Protein AF-A0AAV7T264-F1 (afdb_monomer_lite)

Foldseek 3Di:
DPPVVVVVVCVLVVQPQLVVQVCLLQVVLCVVQVDRFPDDLVCLLVVNGDPDPGDPVSVVLSNLLSVLSSVQCVVCVVPPDGDHSVNSVVVSVVVVVVVVVVVVVVVVVVVVVVVVVVVVVVVVPDPPDDPDPDDDDDDDDDDDDDD

pLDDT: mean 74.9, std 16.91, range [42.78, 96.88]

Sequence (147 aa):
MSRLRSRLFAYDLAVPWLRRYWNDVVDQIRETTGWEIPLTIRGCLLGLLPRDQKRQLSRRFAVLGLTVAKRRIAIHWMSDRGPTKESWVKDLLEWATVEEERIRQTRKDAKLPEVLLAWGLMTQGTGWVNIPMGSRSRKGQETSAST

Organism: Pleurodeles waltl (NCBI:txid8319)

Radius of gyration: 28.96 Å; chains: 1; bounding box: 38×79×64 Å

Secondary structure (DSSP, 8-state):
-HHHHHHHHHHHHH-HHHHHHHHHHHHHHHHHH-------HHHHHTT--------HHHHHHHHHHHHHHHHHHHHTTT-SS---HHHHHHHHHHHHHHHHHHHHHHHHHHHHHHHHHHHHHHHTSS---------------------

Structure (mmCIF, N/CA/C/O backbone):
data_AF-A0AAV7T264-F1
#
_entry.id   AF-A0AAV7T264-F1
#
loop_
_atom_site.group_PDB
_atom_site.id
_atom_site.type_symbol
_atom_site.label_atom_id
_atom_site.label_alt_id
_atom_site.label_comp_id
_atom_site.label_asym_id
_atom_site.label_entity_id
_atom_site.label_seq_id
_atom_site.pdbx_PDB_ins_code
_atom_site.Cartn_x
_atom_site.Cartn_y
_atom_site.Cartn_z
_atom_site.occupancy
_atom_site.B_iso_or_equiv
_atom_site.auth_seq_id
_atom_site.auth_comp_id
_atom_site.auth_asym_id
_atom_site.auth_atom_id
_atom_site.pdbx_PDB_model_num
ATOM 1 N N . MET A 1 1 ? -7.704 16.381 -22.859 1.00 50.16 1 MET A N 1
ATOM 2 C CA . MET A 1 1 ? -7.783 15.262 -21.884 1.00 50.16 1 MET A CA 1
ATOM 3 C C . MET A 1 1 ? -7.896 13.851 -22.499 1.00 50.16 1 MET A C 1
ATOM 5 O O . MET A 1 1 ? -7.777 12.886 -21.755 1.00 50.16 1 MET A O 1
ATOM 9 N N . SER A 1 2 ? -8.061 13.670 -23.820 1.00 55.84 2 SER A N 1
ATOM 10 C CA . SER A 1 2 ? -8.260 12.335 -24.431 1.00 55.84 2 SER A CA 1
ATOM 11 C C . SER A 1 2 ? -6.994 11.462 -24.519 1.00 55.84 2 SER A C 1
ATOM 13 O O . SER A 1 2 ? -7.069 10.263 -24.273 1.00 55.84 2 SER A O 1
ATOM 15 N N . ARG A 1 3 ? -5.813 12.045 -24.779 1.00 50.72 3 ARG A N 1
ATOM 16 C CA . ARG A 1 3 ? -4.560 11.282 -24.995 1.00 50.72 3 ARG A CA 1
ATOM 17 C C . ARG A 1 3 ? -4.002 10.588 -23.741 1.00 50.72 3 ARG A C 1
ATOM 19 O O . ARG A 1 3 ? -3.398 9.525 -23.852 1.00 50.72 3 ARG A O 1
ATOM 26 N N . LEU A 1 4 ? -4.226 11.155 -22.551 1.00 53.19 4 LEU A N 1
ATOM 27 C CA . LEU A 1 4 ? -3.801 10.559 -21.271 1.00 53.19 4 LEU A CA 1
ATOM 28 C C . LEU A 1 4 ? -4.622 9.315 -20.915 1.00 53.19 4 LEU A C 1
ATOM 30 O O . LEU A 1 4 ? -4.066 8.336 -20.424 1.00 53.19 4 LEU A O 1
ATOM 34 N N . ARG A 1 5 ? -5.928 9.321 -21.221 1.00 52.00 5 ARG A N 1
ATOM 35 C CA . ARG A 1 5 ? -6.789 8.152 -21.006 1.00 52.00 5 ARG A CA 1
ATOM 36 C C . ARG A 1 5 ? -6.316 6.975 -21.857 1.00 52.00 5 ARG A C 1
ATOM 38 O O . ARG A 1 5 ? -6.096 5.909 -21.302 1.00 52.00 5 ARG A O 1
ATOM 45 N N . SER A 1 6 ? -6.070 7.173 -23.152 1.00 52.91 6 SER A N 1
ATOM 46 C CA . SER A 1 6 ? -5.649 6.092 -24.059 1.00 52.91 6 SER A CA 1
ATOM 47 C C . SER A 1 6 ? -4.302 5.459 -23.686 1.00 52.91 6 SER A C 1
ATOM 49 O O . SER A 1 6 ? -4.138 4.254 -23.841 1.00 52.91 6 SER A O 1
ATOM 51 N N . ARG A 1 7 ? -3.353 6.234 -23.139 1.00 56.66 7 ARG A N 1
ATOM 52 C CA . ARG A 1 7 ? -2.061 5.699 -22.671 1.00 56.66 7 ARG A CA 1
ATOM 53 C C . ARG A 1 7 ? -2.188 4.850 -21.407 1.00 56.66 7 ARG A C 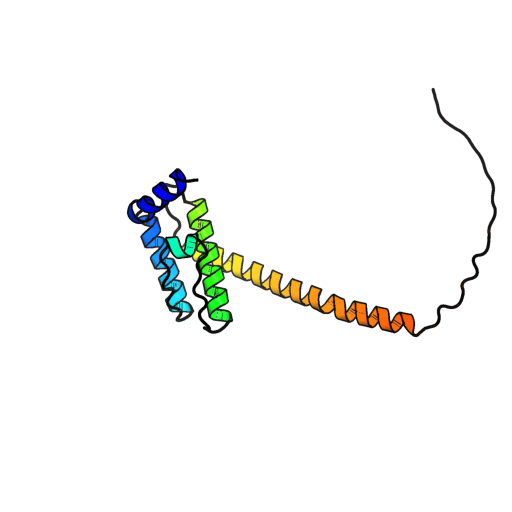1
ATOM 55 O O . ARG A 1 7 ? -1.537 3.817 -21.316 1.00 56.66 7 ARG A O 1
ATOM 62 N N . LEU A 1 8 ? -3.070 5.233 -20.482 1.00 55.78 8 LEU A N 1
ATOM 63 C CA . LEU A 1 8 ? -3.368 4.431 -19.290 1.00 55.78 8 LEU A CA 1
ATOM 64 C C . LEU A 1 8 ? -3.996 3.071 -19.643 1.00 55.78 8 LEU A C 1
ATOM 66 O O . LEU A 1 8 ? -3.715 2.088 -18.970 1.00 55.78 8 LEU A O 1
ATOM 70 N N . PHE A 1 9 ? -4.801 2.996 -20.712 1.00 55.06 9 PHE A N 1
ATOM 71 C CA . PHE A 1 9 ? -5.440 1.746 -21.153 1.00 55.06 9 PHE A CA 1
ATOM 72 C C . PHE A 1 9 ? -4.448 0.684 -21.659 1.00 55.06 9 PHE A C 1
ATOM 74 O O . PHE A 1 9 ? -4.702 -0.501 -21.474 1.00 55.06 9 PHE A O 1
ATOM 81 N N . ALA A 1 10 ? -3.334 1.085 -22.280 1.00 58.12 10 ALA A N 1
ATOM 82 C CA . ALA A 1 10 ? -2.327 0.147 -22.787 1.00 58.12 10 ALA A CA 1
ATOM 83 C C . ALA A 1 10 ? -1.270 -0.232 -21.729 1.00 58.12 10 ALA A C 1
ATOM 85 O O . ALA A 1 10 ? -0.645 -1.287 -21.826 1.00 58.12 10 ALA A O 1
ATOM 86 N N . TYR A 1 11 ? -1.071 0.609 -20.708 1.00 60.44 11 TYR A N 1
ATOM 87 C CA . TYR A 1 11 ? 0.056 0.478 -19.778 1.00 60.44 11 TYR A CA 1
ATOM 88 C C . TYR A 1 11 ? -0.123 -0.595 -18.692 1.00 60.44 11 TYR A C 1
ATOM 90 O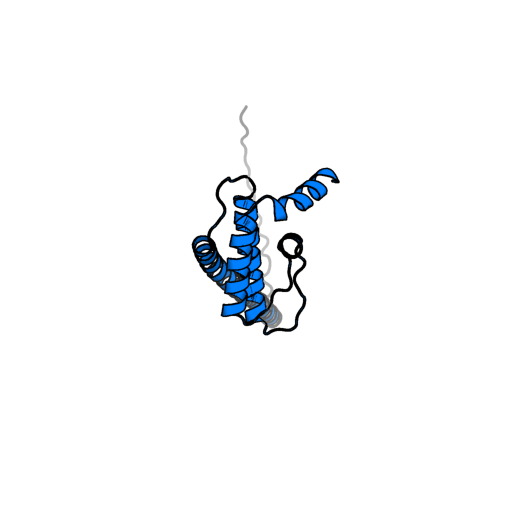 O . TYR A 1 11 ? 0.865 -1.223 -18.317 1.00 60.44 11 TYR A O 1
ATOM 98 N N . ASP A 1 12 ? -1.357 -0.886 -18.256 1.00 58.00 12 ASP A N 1
ATOM 99 C CA . ASP A 1 12 ? -1.642 -1.990 -17.308 1.00 58.00 12 ASP A CA 1
ATOM 100 C C . ASP A 1 12 ? -1.231 -3.374 -17.867 1.00 58.00 12 ASP A C 1
ATOM 102 O O . ASP A 1 12 ? -1.064 -4.341 -17.116 1.00 58.00 12 ASP A O 1
ATOM 106 N N . LEU A 1 13 ? -1.068 -3.483 -19.191 1.00 58.94 13 LEU A N 1
ATOM 107 C CA . LEU A 1 13 ? -0.578 -4.678 -19.885 1.00 58.94 13 LEU A CA 1
ATOM 108 C C . LEU A 1 13 ? 0.909 -4.581 -20.258 1.00 58.94 13 LEU A C 1
ATOM 110 O O . LEU A 1 13 ? 1.566 -5.611 -20.368 1.00 58.94 13 LEU A O 1
ATOM 114 N N . ALA A 1 14 ? 1.439 -3.369 -20.439 1.00 68.88 14 ALA A N 1
ATOM 115 C CA . ALA A 1 14 ? 2.789 -3.144 -20.955 1.00 68.88 14 ALA A CA 1
ATOM 116 C C . ALA A 1 14 ? 3.887 -3.128 -19.879 1.00 68.88 14 ALA A C 1
ATOM 118 O O . ALA A 1 14 ? 5.063 -3.208 -20.226 1.00 68.88 14 ALA A O 1
ATOM 119 N N . VAL A 1 15 ? 3.535 -3.020 -18.591 1.00 82.00 15 VAL A N 1
ATOM 120 C CA . VAL A 1 15 ? 4.507 -2.896 -17.493 1.00 82.00 15 VAL A CA 1
ATOM 121 C C . VAL A 1 15 ? 4.434 -4.108 -16.554 1.00 82.00 15 VAL A C 1
ATOM 123 O O . VAL A 1 15 ? 3.623 -4.122 -15.623 1.00 82.00 15 VAL A O 1
ATOM 126 N N . PRO A 1 16 ? 5.290 -5.133 -16.743 1.00 84.56 16 PRO A N 1
ATOM 127 C CA . PRO A 1 16 ? 5.240 -6.367 -15.955 1.00 84.56 16 PRO A CA 1
ATOM 128 C C . PRO A 1 16 ? 5.409 -6.145 -14.449 1.00 84.56 16 PRO A C 1
ATOM 130 O O . PRO A 1 16 ? 4.757 -6.816 -13.644 1.00 84.56 16 PRO A O 1
ATOM 133 N N . TRP A 1 17 ? 6.249 -5.179 -14.054 1.00 90.00 17 TRP A N 1
ATOM 134 C CA . TRP A 1 17 ? 6.489 -4.893 -12.639 1.00 90.00 17 TRP A CA 1
ATOM 135 C C . TRP A 1 17 ? 5.240 -4.359 -11.936 1.00 90.00 17 TRP A C 1
ATOM 137 O O . TRP A 1 17 ? 5.037 -4.666 -10.765 1.00 90.00 17 TRP A O 1
ATOM 147 N N . LEU A 1 18 ? 4.380 -3.614 -12.641 1.00 89.81 18 LEU A N 1
ATOM 148 C CA . LEU A 1 18 ? 3.199 -2.978 -12.057 1.00 89.81 18 LEU A CA 1
ATOM 149 C C . LEU A 1 18 ? 2.191 -4.025 -11.593 1.00 89.81 18 LEU A C 1
ATOM 151 O O . LEU A 1 18 ? 1.706 -3.960 -10.466 1.00 89.81 18 LEU A O 1
ATOM 155 N N . ARG A 1 19 ? 1.922 -5.025 -12.440 1.00 88.56 19 ARG A N 1
ATOM 156 C CA . ARG A 1 19 ? 1.017 -6.125 -12.099 1.00 88.56 19 ARG A CA 1
ATOM 157 C C . ARG A 1 19 ? 1.547 -6.948 -10.933 1.00 88.56 19 ARG A C 1
ATOM 159 O O . ARG A 1 19 ? 0.789 -7.243 -10.016 1.00 88.56 19 ARG A O 1
ATOM 166 N N . ARG A 1 20 ? 2.834 -7.305 -10.968 1.00 91.56 20 ARG A N 1
ATOM 167 C CA . ARG A 1 20 ? 3.461 -8.094 -9.901 1.00 91.56 20 ARG A CA 1
ATOM 168 C C . ARG A 1 20 ? 3.388 -7.357 -8.566 1.00 91.56 20 ARG A C 1
ATOM 170 O O . ARG A 1 20 ? 2.839 -7.890 -7.613 1.00 91.56 20 ARG A O 1
ATOM 177 N N . TYR A 1 21 ? 3.842 -6.106 -8.546 1.00 93.25 21 TYR A N 1
ATOM 178 C CA . TYR A 1 21 ? 3.795 -5.257 -7.360 1.00 93.25 21 TYR A CA 1
ATOM 179 C C . TYR A 1 21 ? 2.368 -5.084 -6.825 1.00 93.25 21 TYR A C 1
ATOM 181 O O . TYR A 1 21 ? 2.140 -5.168 -5.621 1.00 93.25 21 TYR A O 1
ATOM 189 N N . TRP A 1 22 ? 1.392 -4.863 -7.709 1.00 92.50 22 TRP A N 1
ATOM 190 C CA . TRP A 1 22 ? -0.001 -4.719 -7.299 1.00 92.50 22 TRP A CA 1
ATOM 191 C C . TRP A 1 22 ? -0.552 -5.975 -6.634 1.00 92.50 22 TRP A C 1
ATOM 193 O O . TRP A 1 22 ? -1.185 -5.877 -5.584 1.00 92.50 22 TRP A O 1
ATOM 203 N N . ASN A 1 23 ? -0.302 -7.140 -7.231 1.00 92.19 23 ASN A N 1
ATOM 204 C CA . ASN A 1 23 ? -0.738 -8.412 -6.670 1.00 92.19 23 ASN A CA 1
ATOM 205 C C . ASN A 1 23 ? -0.098 -8.641 -5.298 1.00 92.19 23 ASN A C 1
ATOM 207 O O . ASN A 1 23 ? -0.824 -8.911 -4.351 1.00 92.19 23 ASN A O 1
ATOM 211 N N . ASP A 1 24 ? 1.208 -8.395 -5.156 1.00 95.06 24 ASP A N 1
ATOM 212 C CA . ASP A 1 24 ? 1.912 -8.518 -3.874 1.00 95.06 24 ASP A CA 1
ATOM 213 C C . ASP A 1 24 ? 1.280 -7.641 -2.771 1.00 95.06 24 ASP A C 1
ATOM 215 O O . ASP A 1 24 ? 1.157 -8.064 -1.618 1.00 95.06 24 ASP A O 1
ATOM 219 N N . VAL A 1 25 ? 0.864 -6.417 -3.119 1.00 94.56 25 VAL A N 1
ATOM 220 C CA . VAL A 1 25 ? 0.174 -5.489 -2.207 1.00 94.56 25 VAL A CA 1
ATOM 221 C C . VAL A 1 25 ? -1.224 -5.993 -1.853 1.00 94.56 25 VAL A C 1
ATOM 223 O O . VAL A 1 25 ? -1.591 -6.015 -0.677 1.00 94.56 25 VAL A O 1
ATOM 226 N N . VAL A 1 26 ? -2.024 -6.367 -2.853 1.00 92.69 26 VAL A N 1
ATOM 227 C CA . VAL A 1 26 ? -3.405 -6.824 -2.646 1.00 92.69 26 VAL A CA 1
ATOM 228 C C . VAL A 1 26 ? -3.431 -8.114 -1.840 1.00 92.69 26 VAL A C 1
ATOM 230 O O . VAL A 1 26 ? -4.221 -8.216 -0.902 1.00 92.69 26 VAL A O 1
ATOM 233 N N . ASP A 1 27 ? -2.547 -9.058 -2.152 1.00 94.00 27 ASP A N 1
ATOM 234 C CA . ASP A 1 27 ? -2.419 -10.318 -1.432 1.00 94.00 27 ASP A CA 1
ATOM 235 C C . ASP A 1 27 ? -2.023 -10.065 0.022 1.00 94.00 27 ASP A C 1
ATOM 237 O O . ASP A 1 27 ? -2.694 -10.570 0.920 1.00 94.00 27 ASP A O 1
ATOM 241 N N . GLN A 1 28 ? -1.048 -9.184 0.282 1.00 95.06 28 GLN A N 1
ATOM 242 C CA . GLN A 1 28 ? -0.686 -8.836 1.657 1.00 95.06 28 GLN A CA 1
ATOM 243 C C . GLN A 1 28 ? -1.844 -8.179 2.416 1.00 95.06 28 GLN A C 1
ATOM 245 O O . GLN A 1 28 ? -2.065 -8.479 3.587 1.00 95.06 28 GLN A O 1
ATOM 250 N N . ILE A 1 29 ? -2.595 -7.274 1.783 1.00 92.62 29 ILE A N 1
ATOM 251 C CA . ILE A 1 29 ? -3.753 -6.651 2.435 1.00 92.62 29 ILE A CA 1
ATOM 252 C C . ILE A 1 29 ? -4.830 -7.701 2.715 1.00 92.62 29 ILE A C 1
ATOM 254 O O . ILE A 1 29 ? -5.410 -7.692 3.805 1.00 92.62 29 ILE A O 1
ATOM 258 N N . ARG A 1 30 ? -5.091 -8.609 1.771 1.00 91.44 30 ARG A N 1
ATOM 259 C CA . ARG A 1 30 ? -6.055 -9.699 1.938 1.00 91.44 30 ARG A CA 1
ATOM 260 C C . ARG A 1 30 ? -5.646 -10.621 3.081 1.00 91.44 30 ARG A C 1
ATOM 262 O O . ARG A 1 30 ? -6.485 -10.905 3.927 1.00 91.44 30 ARG A O 1
ATOM 269 N N . GLU A 1 31 ? -4.384 -11.029 3.140 1.00 93.94 31 GLU A N 1
ATOM 270 C CA . GLU A 1 31 ? -3.831 -11.856 4.220 1.00 93.94 31 GLU A CA 1
ATOM 271 C C . GLU A 1 31 ? -3.977 -11.174 5.583 1.00 93.94 31 GLU A C 1
ATOM 273 O O . GLU A 1 31 ? -4.458 -11.784 6.534 1.00 93.94 31 GLU A O 1
ATOM 278 N N . THR A 1 32 ? -3.635 -9.887 5.677 1.00 91.62 32 THR A N 1
ATOM 279 C CA . THR A 1 32 ? -3.666 -9.153 6.949 1.00 91.62 32 THR A CA 1
ATOM 280 C C . THR A 1 32 ? -5.086 -8.818 7.413 1.00 91.62 32 THR A C 1
ATOM 282 O O . THR A 1 32 ? -5.359 -8.777 8.611 1.00 91.62 32 THR A O 1
ATOM 285 N N . THR A 1 33 ? -6.004 -8.521 6.491 1.00 89.69 33 THR A N 1
ATOM 286 C CA . THR A 1 33 ? -7.328 -7.970 6.839 1.00 89.69 33 THR A CA 1
ATOM 287 C C . THR A 1 33 ? -8.497 -8.917 6.596 1.00 89.69 33 THR A C 1
ATOM 289 O O . THR A 1 33 ? -9.616 -8.609 7.018 1.00 89.69 33 THR A O 1
ATOM 292 N N . GLY A 1 34 ? -8.282 -10.016 5.869 1.00 87.06 34 GLY A N 1
ATOM 293 C CA . GLY A 1 34 ? -9.349 -10.844 5.307 1.00 87.06 34 GLY A CA 1
ATOM 294 C C . GLY A 1 34 ? -10.220 -10.096 4.287 1.00 87.06 34 GLY A C 1
ATOM 295 O O . GLY A 1 34 ? -11.342 -10.523 3.992 1.00 87.06 34 GLY A O 1
ATOM 296 N N . TRP A 1 35 ? -9.788 -8.928 3.790 1.00 84.62 35 TRP A N 1
ATOM 297 C CA . TRP A 1 35 ? -10.530 -8.168 2.788 1.00 84.62 35 TRP A CA 1
ATOM 298 C C . TRP A 1 35 ? -10.095 -8.540 1.379 1.00 84.62 35 TRP A C 1
ATOM 300 O O . TRP A 1 35 ? -8.978 -8.255 0.961 1.00 84.62 35 TRP A O 1
ATOM 310 N N . GLU A 1 36 ? -11.011 -9.141 0.627 1.00 83.00 36 GLU A N 1
ATOM 311 C CA . GLU A 1 36 ? -10.882 -9.225 -0.819 1.00 83.00 36 GLU A CA 1
ATOM 312 C C . GLU A 1 36 ? -11.106 -7.843 -1.421 1.00 83.00 36 GLU A C 1
ATOM 314 O O . GLU A 1 36 ? -12.152 -7.227 -1.219 1.00 83.00 36 GLU A O 1
ATOM 319 N N . ILE A 1 37 ? -10.103 -7.349 -2.138 1.00 80.19 37 ILE A N 1
ATOM 320 C CA . ILE A 1 37 ? -10.178 -6.083 -2.854 1.00 80.19 37 ILE A CA 1
ATOM 321 C C . ILE A 1 37 ? -10.539 -6.421 -4.306 1.00 80.19 37 ILE A C 1
ATOM 323 O O . ILE A 1 37 ? -9.647 -6.798 -5.067 1.00 80.19 37 ILE A O 1
ATOM 327 N N . PRO A 1 38 ? -11.806 -6.272 -4.740 1.00 68.81 38 PRO A N 1
ATOM 328 C CA . PRO A 1 38 ? -12.228 -6.570 -6.111 1.00 68.81 38 PRO A CA 1
ATOM 329 C C . PRO A 1 38 ? -11.804 -5.466 -7.099 1.00 68.81 38 PRO A C 1
ATOM 331 O O . PRO A 1 38 ? -12.514 -5.161 -8.056 1.00 68.81 38 PRO A O 1
ATOM 334 N N . LEU A 1 39 ? -10.677 -4.793 -6.848 1.00 70.56 39 LEU A N 1
ATOM 335 C CA . LEU A 1 39 ? -10.235 -3.658 -7.648 1.00 70.56 39 LEU A CA 1
ATOM 336 C C . LEU A 1 39 ? -9.142 -4.069 -8.612 1.00 70.56 39 LEU A C 1
ATOM 338 O O . LEU A 1 39 ? -8.059 -4.508 -8.224 1.00 70.56 39 LEU A O 1
ATOM 342 N N . THR A 1 40 ? -9.397 -3.775 -9.879 1.00 81.88 40 THR A N 1
ATOM 343 C CA . THR A 1 40 ? -8.325 -3.625 -10.856 1.00 81.88 40 THR A CA 1
ATOM 344 C C . THR A 1 40 ? -7.381 -2.502 -10.410 1.00 81.88 40 THR A C 1
ATOM 346 O O . THR A 1 40 ? -7.812 -1.544 -9.755 1.00 81.88 40 THR A O 1
ATOM 349 N N . ILE A 1 41 ? -6.104 -2.591 -10.801 1.00 83.38 41 ILE A N 1
ATOM 350 C CA . ILE A 1 41 ? -5.086 -1.541 -10.586 1.00 83.38 41 ILE A CA 1
ATOM 351 C C . ILE A 1 41 ? -5.678 -0.172 -10.927 1.00 83.38 41 ILE A C 1
ATOM 353 O O . ILE A 1 41 ? -5.689 0.752 -10.112 1.00 83.38 41 ILE A O 1
ATOM 357 N N . ARG A 1 42 ? -6.289 -0.089 -12.110 1.00 82.00 42 ARG A N 1
ATOM 358 C CA . ARG A 1 42 ? -6.999 1.083 -12.602 1.00 82.00 42 ARG A CA 1
ATOM 359 C C . ARG A 1 42 ? -8.121 1.568 -11.689 1.00 82.00 42 ARG A C 1
ATOM 361 O O . ARG A 1 42 ? -8.189 2.765 -11.418 1.00 82.00 42 ARG A O 1
ATOM 368 N N . GLY A 1 43 ? -9.018 0.682 -11.254 1.00 80.00 43 GLY A N 1
ATOM 369 C CA . GLY A 1 43 ? -10.119 1.052 -10.361 1.00 80.00 43 GLY A CA 1
ATOM 370 C C . GLY A 1 43 ? -9.586 1.719 -9.098 1.00 80.00 43 GLY A C 1
ATOM 371 O O . GLY A 1 43 ? -10.050 2.790 -8.701 1.00 80.00 43 GLY A O 1
ATOM 372 N N . CYS A 1 44 ? -8.510 1.162 -8.547 1.00 79.75 44 CYS A N 1
ATOM 373 C CA . CYS A 1 44 ? -7.872 1.756 -7.394 1.00 79.75 44 CYS A CA 1
ATOM 374 C C . CYS A 1 44 ? -7.185 3.087 -7.728 1.00 79.75 44 CYS A C 1
ATOM 376 O O . CYS A 1 44 ? -7.436 4.068 -7.031 1.00 79.75 44 CYS A O 1
ATOM 378 N N . LEU A 1 45 ? -6.385 3.189 -8.794 1.00 78.38 45 LEU A N 1
ATOM 379 C CA . LEU A 1 45 ? -5.738 4.451 -9.198 1.00 78.38 45 LEU A CA 1
ATOM 380 C C . LEU A 1 45 ? -6.745 5.595 -9.403 1.00 78.38 45 LEU A C 1
ATOM 382 O O . LEU A 1 45 ? -6.450 6.736 -9.063 1.00 78.38 45 LEU A O 1
ATOM 386 N N . LEU A 1 46 ? -7.957 5.286 -9.869 1.00 79.75 46 LEU A N 1
ATOM 387 C CA . LEU A 1 46 ? -9.053 6.246 -10.035 1.00 79.75 46 LEU A CA 1
ATOM 388 C C . LEU A 1 46 ? -9.800 6.588 -8.733 1.00 79.75 46 LEU A C 1
ATOM 390 O O . LEU A 1 46 ? -10.759 7.353 -8.758 1.00 79.75 46 LEU A O 1
ATOM 394 N N . GLY A 1 47 ? -9.388 6.027 -7.596 1.00 76.81 47 GLY A N 1
ATOM 395 C CA . GLY A 1 47 ? -10.020 6.274 -6.300 1.00 76.81 47 GLY A CA 1
ATOM 396 C C . GLY A 1 47 ? -11.345 5.538 -6.102 1.00 76.81 47 GLY A C 1
ATOM 397 O O . GLY A 1 47 ? -12.051 5.817 -5.136 1.00 76.81 47 GLY A O 1
ATOM 398 N N . LEU A 1 48 ? -11.678 4.582 -6.972 1.00 77.12 48 LEU A N 1
ATOM 399 C CA . LEU A 1 48 ? -12.880 3.767 -6.841 1.00 77.12 48 LEU A CA 1
ATOM 400 C C . LEU A 1 48 ? -12.606 2.690 -5.792 1.00 77.12 48 LEU A C 1
ATOM 402 O O . LEU A 1 48 ? -12.107 1.622 -6.115 1.00 77.12 48 LEU A O 1
ATOM 406 N N . LEU A 1 49 ? -12.854 2.995 -4.520 1.00 74.12 49 LEU A N 1
ATOM 407 C CA . LEU A 1 49 ? -12.749 2.028 -3.427 1.00 74.12 49 LEU A CA 1
ATOM 408 C C . LEU A 1 49 ? -14.126 1.391 -3.161 1.00 74.12 49 LEU A C 1
ATOM 410 O O . LEU A 1 49 ? -15.116 2.128 -3.093 1.00 74.12 49 LEU A O 1
ATOM 414 N N . PRO A 1 50 ? -14.214 0.060 -2.965 1.00 68.12 50 PRO A N 1
ATOM 415 C CA . PRO A 1 50 ? -15.458 -0.600 -2.602 1.00 68.12 50 PRO A CA 1
ATOM 416 C C . PRO A 1 50 ? -15.960 -0.028 -1.276 1.00 68.12 50 PRO A C 1
ATOM 418 O O . PRO A 1 50 ? -15.185 0.204 -0.343 1.00 68.12 50 PRO A O 1
ATOM 421 N N . ARG A 1 51 ? -17.268 0.223 -1.191 1.00 71.25 51 ARG A N 1
ATOM 422 C CA . ARG A 1 51 ? -17.910 0.809 -0.004 1.00 71.25 51 ARG A CA 1
ATOM 423 C C . ARG A 1 51 ? -18.218 -0.213 1.097 1.00 71.25 51 ARG A C 1
ATOM 425 O O . ARG A 1 51 ? -18.917 0.142 2.042 1.00 71.25 51 ARG A O 1
ATOM 432 N N . ASP A 1 52 ? -17.704 -1.437 0.996 1.00 67.31 52 ASP A N 1
ATOM 433 C CA . ASP A 1 52 ? -18.118 -2.542 1.860 1.00 67.31 52 ASP A CA 1
ATOM 434 C C . ASP A 1 52 ? -18.006 -2.243 3.359 1.00 67.31 52 ASP A C 1
ATOM 436 O O . ASP A 1 52 ? -17.054 -1.624 3.847 1.00 67.31 52 ASP A O 1
ATOM 440 N N . GLN A 1 53 ? -19.000 -2.747 4.093 1.00 56.19 53 GLN A N 1
ATOM 441 C CA . GLN A 1 53 ? -19.208 -2.560 5.532 1.00 56.19 53 GLN A CA 1
ATOM 442 C C . GLN A 1 53 ? -18.293 -3.439 6.411 1.00 56.19 53 GLN A C 1
ATOM 444 O O . GLN A 1 53 ? -18.652 -3.779 7.538 1.00 56.19 53 GLN A O 1
ATOM 449 N N . LYS A 1 54 ? -17.101 -3.837 5.939 1.00 62.34 54 LYS A N 1
ATOM 450 C CA . LYS A 1 54 ? -16.150 -4.571 6.797 1.00 62.34 54 LYS A CA 1
ATOM 451 C C . LYS A 1 54 ? -15.688 -3.693 7.971 1.00 62.34 54 LYS A C 1
ATOM 453 O O . LYS A 1 54 ? -15.744 -2.463 7.905 1.00 62.34 54 LYS A O 1
ATOM 458 N N . ARG A 1 55 ? -15.221 -4.343 9.051 1.00 73.50 55 ARG A N 1
ATOM 459 C CA . ARG A 1 55 ? -14.737 -3.709 10.296 1.00 73.50 55 ARG A CA 1
ATOM 460 C C . ARG A 1 55 ? -13.905 -2.454 9.995 1.00 73.50 55 ARG A C 1
ATOM 462 O O . ARG A 1 55 ? -12.989 -2.487 9.172 1.00 73.50 55 ARG A O 1
ATOM 469 N N . GLN A 1 56 ? -14.208 -1.358 10.696 1.00 80.50 56 GLN A N 1
ATOM 470 C CA . GLN A 1 56 ? -13.668 -0.020 10.417 1.00 80.50 56 GLN A CA 1
ATOM 471 C C . GLN A 1 56 ? -12.129 0.019 10.371 1.00 80.50 56 GLN A C 1
ATOM 473 O O . GLN A 1 56 ? -11.565 0.732 9.543 1.00 80.50 56 GLN A O 1
ATOM 478 N N . LEU A 1 57 ? -11.450 -0.769 11.214 1.00 82.75 57 LEU A N 1
ATOM 479 C CA . LEU A 1 57 ? -9.984 -0.866 11.246 1.00 82.75 57 LEU A CA 1
ATOM 480 C C . LEU A 1 57 ? -9.407 -1.558 10.007 1.00 82.75 57 LEU A C 1
ATOM 482 O O . LEU A 1 57 ? -8.518 -1.002 9.370 1.00 82.75 57 LEU A O 1
ATOM 486 N N . SER A 1 58 ? -9.950 -2.715 9.619 1.00 84.81 58 SER A N 1
ATOM 487 C CA . SER A 1 58 ? -9.536 -3.448 8.414 1.00 84.81 58 SER A CA 1
ATOM 488 C C . SER A 1 58 ? -9.670 -2.581 7.164 1.00 84.81 58 SER A C 1
ATOM 490 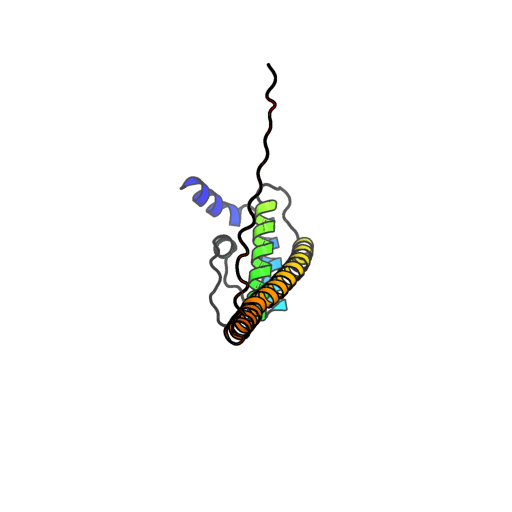O O . SER A 1 58 ? -8.756 -2.512 6.344 1.00 84.81 58 SER A O 1
ATOM 492 N N . ARG A 1 59 ? -10.782 -1.843 7.058 1.00 84.62 59 ARG A N 1
ATOM 493 C CA . ARG A 1 59 ? -11.003 -0.891 5.966 1.00 84.62 59 ARG A CA 1
ATOM 494 C C . ARG A 1 59 ? -9.983 0.247 5.993 1.00 84.62 59 ARG A C 1
ATOM 496 O O . ARG A 1 59 ? -9.423 0.568 4.952 1.00 84.62 59 ARG A O 1
ATOM 503 N N . ARG A 1 60 ? -9.719 0.854 7.156 1.00 85.88 60 ARG A N 1
ATOM 504 C CA . ARG A 1 60 ? -8.721 1.933 7.291 1.00 85.88 60 ARG A CA 1
ATOM 505 C C . ARG A 1 60 ? -7.324 1.471 6.892 1.00 85.88 60 ARG A C 1
ATOM 507 O O . ARG A 1 60 ? -6.690 2.144 6.086 1.00 85.88 60 ARG A O 1
ATOM 514 N N . PHE A 1 61 ? -6.888 0.316 7.395 1.00 89.50 61 PHE A N 1
ATOM 515 C CA . PHE A 1 61 ? -5.597 -0.271 7.041 1.00 89.50 61 PHE A CA 1
ATOM 516 C C . PHE A 1 61 ? -5.478 -0.477 5.533 1.00 89.50 61 PHE A C 1
ATOM 518 O O . PHE A 1 61 ? -4.509 -0.047 4.918 1.00 89.50 61 PHE A O 1
ATOM 525 N N . ALA A 1 62 ? -6.489 -1.082 4.915 1.00 89.44 62 ALA A N 1
ATOM 526 C CA . ALA A 1 62 ? -6.455 -1.349 3.490 1.00 89.44 62 ALA A CA 1
ATOM 527 C C . ALA A 1 62 ? -6.502 -0.071 2.640 1.00 89.44 62 ALA A C 1
ATOM 529 O O . ALA A 1 62 ? -5.783 0.031 1.652 1.00 89.44 62 ALA A O 1
ATOM 530 N N . VAL A 1 63 ? -7.289 0.936 3.031 1.00 88.56 63 VAL A N 1
ATOM 531 C CA . VAL A 1 63 ? -7.298 2.242 2.352 1.00 88.56 63 VAL A CA 1
ATOM 532 C C . VAL A 1 63 ? -5.930 2.916 2.449 1.00 88.56 63 VAL A C 1
ATOM 534 O O . VAL A 1 63 ? -5.441 3.430 1.441 1.00 88.56 63 VAL A O 1
ATOM 537 N N . LEU A 1 64 ? -5.292 2.879 3.619 1.00 91.38 64 LEU A N 1
ATOM 538 C CA . LEU A 1 64 ? -3.939 3.395 3.806 1.00 91.38 64 LEU A CA 1
ATOM 539 C C . LEU A 1 64 ? -2.933 2.628 2.935 1.00 91.38 64 LEU A C 1
ATOM 541 O O . LEU A 1 64 ? -2.222 3.243 2.143 1.00 91.38 64 LEU A O 1
ATOM 545 N N . GLY A 1 65 ? -2.948 1.294 2.994 1.00 93.56 65 GLY A N 1
ATOM 546 C CA . GLY A 1 65 ? -2.095 0.409 2.195 1.00 93.56 65 GLY A CA 1
ATOM 547 C C . GLY A 1 65 ? -2.194 0.684 0.697 1.00 93.56 65 GLY A C 1
ATOM 548 O O . GLY A 1 65 ? -1.177 0.887 0.031 1.00 93.56 65 GLY A O 1
ATOM 549 N N . LEU A 1 66 ? -3.421 0.784 0.180 1.00 92.25 66 LEU A N 1
ATOM 550 C CA . LEU A 1 66 ? -3.684 1.124 -1.217 1.00 92.25 66 LEU A CA 1
ATOM 551 C C . LEU A 1 66 ? -3.243 2.552 -1.557 1.00 92.25 66 LEU A C 1
ATOM 553 O O . LEU A 1 66 ? -2.757 2.792 -2.657 1.00 92.25 66 LEU A O 1
ATOM 557 N N . THR A 1 67 ? -3.383 3.508 -0.639 1.00 91.62 67 THR A N 1
ATOM 558 C CA . THR A 1 67 ? -2.944 4.897 -0.856 1.00 91.62 67 THR A CA 1
ATOM 559 C C . THR A 1 67 ? -1.424 4.986 -0.984 1.00 91.62 67 THR A C 1
ATOM 561 O O . THR A 1 67 ? -0.923 5.600 -1.929 1.00 91.62 67 THR A O 1
ATOM 564 N N . VAL A 1 68 ? -0.688 4.314 -0.098 1.00 94.75 68 VAL A N 1
ATOM 565 C CA . VAL A 1 68 ? 0.779 4.238 -0.160 1.00 94.75 68 VAL A CA 1
ATOM 566 C C . VAL A 1 68 ? 1.228 3.538 -1.445 1.00 94.75 68 VAL A C 1
ATOM 568 O O . VAL A 1 68 ? 2.120 4.030 -2.137 1.00 94.75 68 VAL A O 1
ATOM 571 N N . ALA A 1 69 ? 0.557 2.449 -1.834 1.00 93.88 69 ALA A N 1
ATOM 572 C CA . ALA A 1 69 ? 0.863 1.741 -3.075 1.00 93.88 69 ALA A CA 1
ATOM 573 C C . ALA A 1 69 ? 0.674 2.624 -4.319 1.00 93.88 69 ALA A C 1
ATOM 575 O O . ALA A 1 69 ? 1.561 2.690 -5.171 1.00 93.88 69 ALA A O 1
ATOM 576 N N . LYS A 1 70 ? -0.433 3.377 -4.403 1.00 92.19 70 LYS A N 1
ATOM 577 C CA . LYS A 1 70 ? -0.658 4.344 -5.495 1.00 92.19 70 LYS A CA 1
ATOM 578 C C . LYS A 1 70 ? 0.443 5.390 -5.563 1.00 92.19 70 LYS A C 1
ATOM 580 O O . LYS A 1 70 ? 0.909 5.715 -6.652 1.00 92.19 70 LYS A O 1
ATOM 585 N N . ARG A 1 71 ? 0.860 5.920 -4.411 1.00 91.81 71 ARG A N 1
ATOM 586 C CA . ARG A 1 71 ? 1.926 6.920 -4.357 1.00 91.81 71 ARG A CA 1
ATOM 587 C C . ARG A 1 71 ? 3.238 6.353 -4.891 1.00 91.81 71 ARG A C 1
ATOM 589 O O . ARG A 1 71 ? 3.896 7.017 -5.686 1.00 91.81 71 ARG A O 1
ATOM 596 N N . ARG A 1 72 ? 3.591 5.121 -4.520 1.00 92.75 72 ARG A N 1
ATOM 597 C CA . ARG A 1 72 ? 4.781 4.450 -5.060 1.00 92.75 72 ARG A CA 1
ATOM 598 C C . ARG A 1 72 ? 4.688 4.213 -6.561 1.00 92.75 72 ARG A C 1
ATOM 600 O O . ARG A 1 72 ? 5.647 4.497 -7.269 1.00 92.75 72 ARG A O 1
ATOM 607 N N . ILE A 1 73 ? 3.533 3.779 -7.061 1.00 91.38 73 ILE A N 1
ATOM 608 C CA . ILE A 1 73 ? 3.300 3.646 -8.507 1.00 91.38 73 ILE A CA 1
ATOM 609 C C . ILE A 1 73 ? 3.516 4.987 -9.216 1.00 91.38 73 ILE A C 1
ATOM 611 O O . ILE A 1 73 ? 4.173 5.022 -10.250 1.00 91.38 73 ILE A O 1
ATOM 615 N N . ALA A 1 74 ? 3.022 6.091 -8.649 1.00 89.31 74 ALA A N 1
ATOM 616 C CA . ALA A 1 74 ? 3.217 7.422 -9.217 1.00 89.31 74 ALA A CA 1
ATOM 617 C C . ALA A 1 74 ? 4.698 7.845 -9.241 1.00 89.31 74 ALA A C 1
ATOM 619 O O . ALA A 1 74 ? 5.151 8.398 -10.240 1.00 89.31 74 ALA A O 1
ATOM 620 N N . ILE A 1 75 ? 5.463 7.550 -8.183 1.00 91.06 75 ILE A N 1
ATOM 621 C CA . ILE A 1 75 ? 6.908 7.843 -8.109 1.00 91.06 75 ILE A CA 1
ATOM 622 C C . ILE A 1 75 ? 7.687 7.038 -9.159 1.00 91.06 75 ILE A C 1
ATOM 624 O O . ILE A 1 75 ? 8.556 7.576 -9.838 1.00 91.06 75 ILE A O 1
ATOM 628 N N . HIS A 1 76 ? 7.354 5.759 -9.321 1.00 90.31 76 HIS A N 1
ATOM 629 C CA . HIS A 1 76 ? 8.039 4.851 -10.242 1.00 90.31 76 HIS A CA 1
ATOM 630 C C . HIS A 1 76 ? 7.440 4.842 -11.655 1.00 90.31 76 HIS A C 1
ATOM 632 O O . HIS A 1 76 ? 7.858 4.040 -12.485 1.00 90.31 76 HIS A O 1
ATOM 638 N N . TRP A 1 77 ? 6.488 5.730 -11.961 1.00 84.44 77 TRP A N 1
ATOM 639 C CA . TRP A 1 77 ? 5.721 5.687 -13.212 1.00 84.44 77 TRP A CA 1
ATOM 640 C C . TRP A 1 77 ? 6.593 5.774 -14.472 1.00 84.44 77 TRP A C 1
ATOM 642 O O . TRP A 1 77 ? 6.268 5.188 -15.500 1.00 84.44 77 TRP A O 1
ATOM 652 N N . MET A 1 78 ? 7.706 6.505 -14.380 1.00 79.62 78 MET A N 1
ATOM 653 C CA . MET A 1 78 ? 8.676 6.714 -15.461 1.00 79.62 78 MET A CA 1
ATOM 654 C C . MET A 1 78 ? 9.957 5.884 -15.275 1.00 79.62 78 MET A C 1
ATOM 656 O O . MET A 1 78 ? 10.931 6.104 -15.987 1.00 79.62 78 MET A O 1
ATOM 660 N N . SER A 1 79 ? 9.998 4.985 -14.288 1.00 83.31 79 SER A N 1
ATOM 661 C CA . SER A 1 79 ? 11.197 4.215 -13.962 1.00 83.31 79 SER A CA 1
ATOM 662 C C . SER A 1 79 ? 11.190 2.849 -14.641 1.00 83.31 79 SER A C 1
ATOM 664 O O . SER A 1 79 ? 10.170 2.156 -14.665 1.00 83.31 79 SER A O 1
ATOM 666 N N . ASP A 1 80 ? 12.365 2.417 -15.097 1.00 80.12 80 ASP A N 1
ATOM 667 C CA . ASP A 1 80 ? 12.589 1.054 -15.591 1.00 80.12 80 ASP A CA 1
ATOM 668 C C . ASP A 1 80 ? 12.480 0.007 -14.470 1.00 80.12 80 ASP A C 1
ATOM 670 O O . ASP A 1 80 ? 12.268 -1.179 -14.727 1.00 80.12 80 ASP A O 1
ATOM 674 N N . ARG A 1 81 ? 12.612 0.437 -13.205 1.00 85.75 81 ARG A N 1
ATOM 675 C CA . ARG A 1 81 ? 12.498 -0.420 -12.022 1.00 85.75 81 ARG A CA 1
ATOM 676 C C . ARG A 1 81 ? 11.283 -0.032 -11.185 1.00 85.75 81 ARG A C 1
ATOM 678 O O . ARG A 1 81 ? 11.155 1.100 -10.716 1.00 85.75 81 ARG A O 1
ATOM 685 N N . GLY A 1 82 ? 10.412 -1.012 -10.964 1.00 88.50 82 GLY A N 1
ATOM 686 C CA . GLY A 1 82 ? 9.243 -0.872 -10.105 1.00 88.50 82 GLY A CA 1
ATOM 687 C C . GLY A 1 82 ? 9.577 -0.886 -8.607 1.00 88.50 82 GLY A C 1
ATOM 688 O O . GLY A 1 82 ? 10.661 -1.322 -8.212 1.00 88.50 82 GLY A O 1
ATOM 689 N N . PRO A 1 83 ? 8.637 -0.442 -7.759 1.00 94.00 83 PRO A N 1
ATOM 690 C CA . PRO A 1 83 ? 8.735 -0.600 -6.316 1.00 94.00 83 PRO A CA 1
ATOM 691 C C . PRO A 1 83 ? 8.593 -2.076 -5.916 1.00 94.00 83 PRO A C 1
ATOM 693 O O . PRO A 1 83 ? 8.002 -2.880 -6.638 1.00 94.00 83 PRO A O 1
ATOM 696 N N . THR A 1 84 ? 9.103 -2.426 -4.734 1.00 95.31 84 THR A N 1
ATOM 697 C CA . THR A 1 84 ? 8.985 -3.779 -4.167 1.00 95.31 84 THR A CA 1
ATOM 698 C C . THR A 1 84 ? 7.998 -3.818 -3.003 1.00 95.31 84 THR A C 1
ATOM 700 O O . THR A 1 84 ? 7.711 -2.786 -2.382 1.00 95.31 84 THR A O 1
ATOM 703 N N . LYS A 1 85 ? 7.513 -5.014 -2.659 1.00 96.00 85 LYS A N 1
ATOM 704 C CA . LYS A 1 85 ? 6.651 -5.239 -1.492 1.00 96.00 85 LYS A CA 1
ATOM 705 C C . LYS A 1 85 ? 7.296 -4.729 -0.200 1.00 96.00 85 LYS A C 1
ATOM 707 O O . LYS A 1 85 ? 6.651 -4.021 0.564 1.00 96.00 85 LYS A O 1
ATOM 712 N N . GLU A 1 86 ? 8.578 -5.006 0.020 1.00 96.88 86 GLU A N 1
ATOM 713 C CA . GLU A 1 86 ? 9.313 -4.608 1.230 1.00 96.88 86 GLU A CA 1
ATOM 714 C C . GLU A 1 86 ? 9.371 -3.089 1.360 1.00 96.88 86 GLU A C 1
ATOM 716 O O . GLU A 1 86 ? 9.139 -2.529 2.429 1.00 96.88 86 GLU A O 1
ATOM 721 N N . SER A 1 87 ? 9.655 -2.415 0.246 1.00 95.19 87 SER A N 1
ATOM 722 C CA . SER A 1 87 ? 9.714 -0.960 0.204 1.00 95.19 87 SER A CA 1
ATOM 723 C C . SER A 1 87 ? 8.345 -0.335 0.504 1.00 95.19 87 SER A C 1
ATOM 725 O O . SER A 1 87 ? 8.262 0.672 1.204 1.00 95.19 87 SER A O 1
ATOM 727 N N . TRP A 1 88 ? 7.261 -0.961 0.043 1.00 96.75 88 TRP A N 1
ATOM 728 C CA . TRP A 1 88 ? 5.898 -0.547 0.360 1.00 96.75 88 TRP A CA 1
ATOM 729 C C . TRP A 1 88 ? 5.531 -0.768 1.827 1.00 96.75 88 TRP A C 1
ATOM 731 O O . TRP A 1 88 ? 4.934 0.123 2.421 1.00 96.75 88 TRP A O 1
ATOM 741 N N . VAL A 1 89 ? 5.911 -1.902 2.425 1.00 96.44 89 VAL A N 1
ATOM 742 C CA . VAL A 1 89 ? 5.666 -2.169 3.853 1.00 96.44 89 VAL A CA 1
ATOM 743 C C . VAL A 1 89 ? 6.362 -1.127 4.727 1.00 96.44 89 VAL A C 1
ATOM 745 O O . VAL A 1 89 ? 5.749 -0.630 5.668 1.00 96.44 89 VAL A O 1
ATOM 748 N N . LYS A 1 90 ? 7.607 -0.753 4.402 1.00 95.94 90 LYS A N 1
ATOM 749 C CA . LYS A 1 90 ? 8.333 0.305 5.125 1.00 95.94 90 LYS A CA 1
ATOM 750 C C . LYS A 1 90 ? 7.563 1.625 5.110 1.00 95.94 90 LYS A C 1
ATOM 752 O O . LYS A 1 90 ? 7.245 2.148 6.173 1.00 95.94 90 LYS A O 1
ATOM 757 N N . ASP A 1 91 ? 7.165 2.090 3.926 1.00 94.81 91 ASP A N 1
ATOM 758 C CA . ASP A 1 91 ? 6.378 3.322 3.812 1.00 94.81 91 ASP A CA 1
ATOM 759 C C . ASP A 1 91 ? 5.026 3.192 4.512 1.00 94.81 91 ASP A C 1
ATOM 761 O O . ASP A 1 91 ? 4.549 4.143 5.117 1.00 94.81 91 ASP A O 1
ATOM 765 N N . LEU A 1 92 ? 4.381 2.028 4.446 1.00 94.69 92 LEU A N 1
ATOM 766 C CA . LEU A 1 92 ? 3.101 1.814 5.110 1.00 94.69 92 LEU A CA 1
ATOM 767 C C . LEU A 1 92 ? 3.219 1.983 6.628 1.00 94.69 92 LEU A C 1
ATOM 769 O O . LEU A 1 92 ? 2.341 2.595 7.232 1.00 94.69 92 LEU A O 1
ATOM 773 N N . LEU A 1 93 ? 4.292 1.472 7.233 1.00 93.81 93 LEU A N 1
ATOM 774 C CA . LEU A 1 93 ? 4.553 1.626 8.664 1.00 93.81 93 LEU A CA 1
ATOM 775 C C . LEU A 1 93 ? 4.828 3.088 9.033 1.00 93.81 93 LEU A C 1
ATOM 777 O O . LEU A 1 93 ? 4.261 3.582 10.004 1.00 93.81 93 LEU A O 1
ATOM 781 N N . GLU A 1 94 ? 5.623 3.797 8.231 1.00 92.94 94 GLU A N 1
ATOM 782 C CA . GLU A 1 94 ? 5.863 5.235 8.415 1.00 92.94 94 GLU A CA 1
ATOM 783 C C . GLU A 1 94 ? 4.571 6.053 8.283 1.00 92.94 94 GLU A C 1
ATOM 785 O O . GLU A 1 94 ? 4.313 6.972 9.054 1.00 92.94 94 GLU A O 1
ATOM 790 N N . TRP A 1 95 ? 3.709 5.710 7.329 1.00 90.12 95 TRP A N 1
ATOM 791 C CA . TRP A 1 95 ? 2.431 6.394 7.145 1.00 90.12 95 TRP A CA 1
ATOM 792 C C . TRP A 1 95 ? 1.419 6.057 8.238 1.00 90.12 95 TRP A C 1
ATOM 794 O O . TRP A 1 95 ? 0.615 6.911 8.610 1.00 90.12 95 TRP A O 1
ATOM 804 N N . ALA A 1 96 ? 1.456 4.838 8.775 1.00 88.94 96 ALA A N 1
ATOM 805 C CA . ALA A 1 96 ? 0.586 4.430 9.870 1.00 88.94 96 ALA A CA 1
ATOM 806 C C . ALA A 1 96 ? 0.875 5.223 11.151 1.00 88.94 96 ALA A C 1
ATOM 808 O O . ALA A 1 96 ? -0.069 5.652 11.814 1.00 88.94 96 ALA A O 1
ATOM 809 N N . THR A 1 97 ? 2.149 5.476 11.471 1.00 87.75 97 THR A N 1
ATOM 810 C CA . THR A 1 97 ? 2.524 6.276 12.649 1.00 87.75 97 THR A CA 1
ATOM 811 C C . THR A 1 97 ? 2.111 7.739 12.495 1.00 87.75 97 THR A C 1
ATOM 813 O O . THR A 1 97 ? 1.569 8.329 13.430 1.00 87.75 97 THR A O 1
ATOM 816 N N . VAL A 1 98 ? 2.282 8.314 11.301 1.00 86.38 98 VAL A N 1
ATOM 817 C CA . VAL A 1 98 ? 1.835 9.683 10.994 1.00 86.38 98 VAL A CA 1
ATOM 818 C C . VAL A 1 98 ? 0.313 9.810 11.100 1.00 86.38 98 VAL A C 1
ATOM 820 O O . VAL A 1 98 ? -0.191 10.776 11.675 1.00 86.38 98 VAL A O 1
ATOM 823 N N . GLU A 1 99 ? -0.435 8.838 10.575 1.00 82.12 99 GLU A N 1
ATOM 824 C CA . GLU A 1 99 ? -1.898 8.839 10.654 1.00 82.12 99 GLU A CA 1
ATOM 825 C C . GLU A 1 99 ? -2.386 8.683 12.102 1.00 82.12 99 GLU A C 1
ATOM 827 O O . GLU A 1 99 ? -3.343 9.345 12.509 1.00 82.12 99 GLU A O 1
ATOM 832 N N . GLU A 1 100 ? -1.710 7.867 12.916 1.00 83.00 100 GLU A N 1
ATOM 833 C CA . GLU A 1 100 ? -2.021 7.750 14.342 1.00 83.00 100 GLU A CA 1
ATOM 834 C C . GLU A 1 100 ? -1.817 9.079 15.079 1.00 83.00 100 GLU A C 1
ATOM 836 O O . GLU A 1 100 ? -2.706 9.514 15.820 1.00 83.00 100 GLU A O 1
ATOM 841 N N . GLU A 1 101 ? -0.689 9.757 14.850 1.00 83.75 101 GLU A N 1
ATOM 842 C CA . GLU A 1 101 ? -0.418 11.052 15.479 1.00 83.75 101 GLU A CA 1
ATOM 843 C C . GLU A 1 101 ? -1.430 12.110 15.028 1.00 83.75 101 GLU A C 1
ATOM 845 O O . GLU A 1 101 ? -1.952 12.867 15.846 1.00 83.75 101 GLU A O 1
ATOM 850 N N . ARG A 1 102 ? -1.817 12.103 13.749 1.00 84.50 102 ARG A N 1
ATOM 851 C CA . ARG A 1 102 ? -2.874 12.979 13.232 1.00 84.50 102 ARG A CA 1
ATOM 852 C C . ARG A 1 102 ? -4.216 12.738 13.927 1.00 84.50 102 ARG A C 1
ATOM 854 O O . ARG A 1 102 ? -4.905 13.699 14.285 1.00 84.50 102 ARG A O 1
ATOM 861 N N . ILE A 1 103 ? -4.605 11.477 14.126 1.00 80.50 103 ILE A N 1
ATOM 862 C CA . ILE A 1 103 ? -5.837 11.110 14.846 1.00 80.50 103 ILE A CA 1
ATOM 863 C C . ILE A 1 103 ? -5.753 11.550 16.313 1.00 80.50 103 ILE A C 1
ATOM 865 O O . ILE A 1 103 ? -6.729 12.047 16.881 1.00 80.50 103 ILE A O 1
ATOM 869 N N . ARG A 1 104 ? -4.588 11.383 16.945 1.00 83.44 104 ARG A N 1
ATOM 870 C CA . ARG A 1 104 ? -4.340 11.825 18.321 1.00 83.44 104 ARG A CA 1
ATOM 871 C C . ARG A 1 104 ? -4.462 13.343 18.442 1.00 83.44 104 ARG A C 1
ATOM 873 O O . ARG A 1 104 ? -5.117 13.813 19.371 1.00 83.44 104 ARG A O 1
ATOM 880 N N . GLN A 1 105 ? -3.904 14.090 17.495 1.00 82.06 105 GLN A N 1
ATOM 881 C CA . GLN A 1 105 ? -3.964 15.547 17.479 1.00 82.06 105 GLN A CA 1
ATOM 882 C C . GLN A 1 105 ? -5.390 16.058 17.252 1.00 82.06 105 GLN A C 1
ATOM 884 O O . GLN A 1 105 ? -5.893 16.822 18.066 1.00 82.06 105 GLN A O 1
ATOM 889 N N . THR A 1 106 ? -6.105 15.534 16.252 1.00 82.62 106 THR A N 1
ATOM 890 C CA . THR A 1 106 ? -7.519 15.899 16.022 1.00 82.62 106 THR A CA 1
ATOM 891 C C . THR A 1 106 ? -8.414 15.603 17.225 1.00 82.62 106 THR A C 1
ATOM 893 O O . THR A 1 106 ? -9.351 16.351 17.484 1.00 82.62 106 THR A O 1
ATOM 896 N N . ARG A 1 107 ? -8.126 14.560 18.015 1.00 79.50 107 ARG A N 1
ATOM 897 C CA . ARG A 1 107 ? -8.832 14.309 19.285 1.00 79.50 107 ARG A CA 1
ATOM 898 C C . ARG A 1 107 ? -8.515 15.337 20.369 1.00 79.50 107 ARG A C 1
ATOM 900 O O . ARG A 1 107 ? -9.404 15.647 21.156 1.00 79.50 107 ARG A O 1
ATOM 907 N N . LYS A 1 108 ? -7.278 15.834 20.452 1.00 80.44 108 LYS A N 1
ATOM 908 C CA . LYS A 1 108 ? -6.918 16.925 21.375 1.00 80.44 108 LYS A CA 1
ATOM 909 C C . LYS A 1 108 ? -7.628 18.214 20.960 1.00 80.44 108 LYS A C 1
ATOM 911 O O . LYS A 1 108 ? -8.283 18.837 21.790 1.00 80.44 108 LYS A O 1
ATOM 916 N N . ASP A 1 109 ? -7.590 18.529 19.669 1.00 77.50 109 ASP A N 1
ATOM 917 C CA . ASP A 1 109 ? -8.216 19.722 19.097 1.00 77.50 109 ASP A CA 1
ATOM 918 C C . ASP A 1 109 ? -9.745 19.677 19.192 1.00 77.50 109 ASP A C 1
ATOM 920 O O . ASP A 1 109 ? -10.367 20.710 19.377 1.00 77.50 109 ASP A O 1
ATOM 924 N N . ALA A 1 110 ? -10.368 18.495 19.137 1.00 72.75 110 ALA A N 1
ATOM 925 C CA . ALA A 1 110 ? -11.811 18.337 1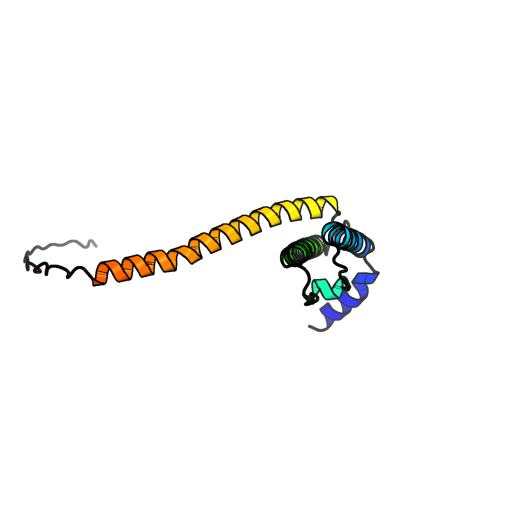9.335 1.00 72.75 110 ALA A CA 1
ATOM 926 C C . ALA A 1 110 ? -12.256 18.462 20.805 1.00 72.75 110 ALA A C 1
ATOM 928 O O . ALA A 1 110 ? -13.416 18.774 21.058 1.00 72.75 110 ALA A O 1
ATOM 929 N N . LYS A 1 111 ? -11.354 18.259 21.776 1.00 63.97 111 LYS A N 1
ATOM 930 C CA . LYS A 1 111 ? -11.625 18.491 23.210 1.00 63.97 111 LYS A CA 1
ATOM 931 C C . LYS A 1 111 ? -11.458 19.958 23.621 1.00 63.97 111 LYS A C 1
ATOM 933 O O . LYS A 1 111 ? -12.058 20.395 24.598 1.00 63.97 111 LYS A O 1
ATOM 938 N N . LEU A 1 112 ? -10.666 20.729 22.875 1.00 57.59 112 LEU A N 1
ATOM 939 C CA . LEU A 1 112 ? -10.490 22.172 23.074 1.00 57.59 112 LEU A CA 1
ATOM 940 C C . LEU A 1 112 ? -11.804 22.983 22.986 1.00 57.59 112 LEU A C 1
ATOM 942 O O . LEU A 1 112 ? -11.990 23.846 23.841 1.00 57.59 112 LEU A O 1
ATOM 946 N N . PRO A 1 113 ? -12.744 22.714 22.056 1.00 58.47 113 PRO A N 1
ATOM 947 C CA . PRO A 1 113 ? -14.047 23.366 22.022 1.00 58.47 113 PRO A CA 1
ATOM 948 C C . PRO A 1 113 ? -14.837 23.207 23.320 1.00 58.47 113 PRO A C 1
ATOM 950 O O . PRO A 1 113 ? -15.411 24.181 23.780 1.00 58.47 113 PRO A O 1
ATOM 953 N N . GLU A 1 114 ? -14.842 22.030 23.953 1.00 56.69 114 GLU A N 1
ATOM 954 C CA . GLU A 1 114 ? -15.569 21.824 25.217 1.00 56.69 114 GLU A CA 1
ATOM 955 C C . GLU A 1 114 ? -14.935 22.592 26.379 1.00 56.69 114 GLU A C 1
ATOM 957 O O . GLU A 1 114 ? -15.650 23.191 27.178 1.00 56.69 114 GLU A O 1
ATOM 962 N N . VAL A 1 115 ? -13.601 22.638 26.452 1.00 58.56 115 VAL A N 1
ATOM 963 C CA . VAL A 1 115 ? -12.891 23.409 27.485 1.00 58.56 115 VAL A CA 1
ATOM 964 C C . VAL A 1 115 ? -13.092 24.912 27.282 1.00 58.56 115 VAL A C 1
ATOM 966 O O . VAL A 1 115 ? -13.321 25.630 28.252 1.00 58.56 115 VAL A O 1
ATOM 969 N N . LEU A 1 116 ? -13.064 25.392 26.035 1.00 58.31 116 LEU A N 1
ATOM 970 C CA . LEU A 1 116 ? -13.313 26.797 25.703 1.00 58.31 116 LEU A CA 1
ATOM 971 C C . LEU A 1 116 ? -14.785 27.188 25.900 1.00 58.31 116 LEU A C 1
ATOM 973 O O . LEU A 1 116 ? -15.055 28.292 26.366 1.00 58.31 116 LEU A O 1
ATOM 977 N N . LEU A 1 117 ? -15.735 26.288 25.625 1.00 59.34 117 LEU A N 1
ATOM 978 C CA . LEU A 1 117 ? -17.154 26.484 25.940 1.00 59.34 117 LEU A CA 1
ATOM 979 C C . LEU A 1 117 ? -17.394 26.487 27.459 1.00 59.34 117 LEU A C 1
ATOM 981 O O . LEU A 1 117 ? -18.127 27.340 27.952 1.00 59.34 117 LEU A O 1
ATOM 985 N N . ALA A 1 118 ? -16.733 25.608 28.218 1.00 59.03 118 ALA A N 1
ATOM 986 C CA . ALA A 1 118 ? -16.801 25.598 29.679 1.00 59.03 118 ALA A CA 1
ATOM 987 C C . ALA A 1 118 ? -16.185 26.866 30.302 1.00 59.03 118 ALA A C 1
ATOM 989 O O . ALA A 1 118 ? -16.773 27.448 31.210 1.00 59.03 118 ALA A O 1
ATOM 990 N N . TRP A 1 119 ? -15.053 27.353 29.783 1.00 58.34 119 TRP A N 1
ATOM 991 C CA . TRP A 1 119 ? -14.452 28.626 30.204 1.00 58.34 119 TRP A CA 1
ATOM 992 C C . TRP A 1 119 ? -15.306 29.844 29.815 1.00 58.34 119 TRP A C 1
ATOM 994 O O . TRP A 1 119 ? -15.464 30.775 30.609 1.00 58.34 119 TRP A O 1
ATOM 1004 N N . GLY A 1 120 ? -15.913 29.831 28.625 1.00 58.28 120 GLY A N 1
ATOM 1005 C CA . GLY A 1 120 ? -16.860 30.861 28.190 1.00 58.28 120 GLY A CA 1
ATOM 1006 C C . GLY A 1 120 ? -18.106 30.932 29.079 1.00 58.28 120 GLY A C 1
ATOM 1007 O O . GLY A 1 120 ? -18.575 32.022 29.391 1.00 58.28 120 GLY A O 1
ATOM 1008 N N . LEU A 1 121 ? -18.599 29.789 29.564 1.00 56.44 121 LEU A N 1
ATOM 1009 C CA . LEU A 1 121 ? -19.717 29.725 30.512 1.00 56.44 121 LEU A CA 1
ATOM 1010 C C . LEU A 1 121 ? -19.317 30.138 31.939 1.00 56.44 121 LEU A C 1
ATOM 1012 O O . LEU A 1 121 ? -20.107 30.785 32.623 1.00 56.44 121 LEU A O 1
ATOM 1016 N N . MET A 1 122 ? -18.091 29.843 32.389 1.00 54.69 122 MET A N 1
ATOM 1017 C CA . MET A 1 122 ? -17.611 30.272 33.714 1.00 54.69 122 MET A CA 1
ATOM 1018 C C . MET A 1 122 ? -17.373 31.787 33.811 1.00 54.69 122 MET A C 1
ATOM 1020 O O . MET A 1 122 ? -17.567 32.373 34.872 1.00 54.69 122 MET A O 1
ATOM 1024 N N . THR A 1 123 ? -17.004 32.445 32.711 1.00 57.94 123 THR A N 1
ATOM 1025 C CA . THR A 1 123 ? -16.742 33.899 32.685 1.00 57.94 123 THR A CA 1
ATOM 1026 C C . THR A 1 123 ? -17.996 34.762 32.509 1.00 57.94 123 THR A C 1
ATOM 1028 O O . THR A 1 123 ? -17.935 35.965 32.756 1.00 57.94 123 THR A O 1
ATOM 1031 N N . GLN A 1 124 ? -19.141 34.167 32.154 1.00 53.34 124 GLN A N 1
ATOM 1032 C CA . GLN A 1 124 ? -20.444 34.852 32.130 1.00 53.34 124 GLN A CA 1
ATOM 1033 C C . GLN A 1 124 ? -21.179 34.822 33.485 1.00 53.34 124 GLN A C 1
ATOM 1035 O O . GLN A 1 124 ? -22.193 35.499 33.637 1.00 53.34 124 GLN A O 1
ATOM 1040 N N . GLY A 1 125 ? -20.672 34.079 34.478 1.00 50.25 125 GLY A N 1
ATOM 1041 C CA . GLY A 1 125 ? -21.277 33.958 35.813 1.00 50.25 125 GLY A CA 1
ATOM 1042 C C . GLY A 1 125 ? -20.669 34.854 36.899 1.00 50.25 125 GLY A C 1
ATOM 1043 O O . GLY A 1 125 ? -21.280 35.042 37.948 1.00 50.25 125 GLY A O 1
ATOM 1044 N N . THR A 1 126 ? -19.493 35.439 36.674 1.00 51.88 126 THR A N 1
ATOM 1045 C CA . THR A 1 126 ? -18.900 36.414 37.598 1.00 51.88 126 THR A CA 1
ATOM 1046 C C . THR A 1 126 ? -19.028 37.795 36.984 1.00 51.88 126 THR A C 1
ATOM 1048 O O . THR A 1 126 ? -18.281 38.136 36.067 1.00 51.88 126 THR A O 1
ATOM 1051 N N . GLY A 1 127 ? -20.000 38.573 37.465 1.00 48.75 127 GLY A N 1
ATOM 1052 C CA . GLY A 1 127 ? -20.165 39.976 37.102 1.00 48.75 127 GLY A CA 1
ATOM 1053 C C . GLY A 1 127 ? -18.822 40.693 37.162 1.00 48.75 127 GLY A C 1
ATOM 1054 O O . GLY A 1 127 ? -18.224 40.826 38.230 1.00 48.75 127 GLY A O 1
ATOM 1055 N N . TRP A 1 128 ? -18.332 41.107 35.995 1.00 47.03 128 TRP A N 1
ATOM 1056 C CA . TRP A 1 128 ? -17.147 41.933 35.895 1.00 47.03 128 TRP A CA 1
ATOM 1057 C C . TRP A 1 128 ? -17.431 43.229 36.640 1.00 47.03 128 TRP A C 1
ATOM 1059 O O . TRP A 1 128 ? -18.273 44.037 36.249 1.00 47.03 128 TRP A O 1
ATOM 1069 N N . VAL A 1 129 ? -16.731 43.377 37.759 1.00 45.47 129 VAL A N 1
ATOM 1070 C CA . VAL A 1 129 ? -16.554 44.632 38.470 1.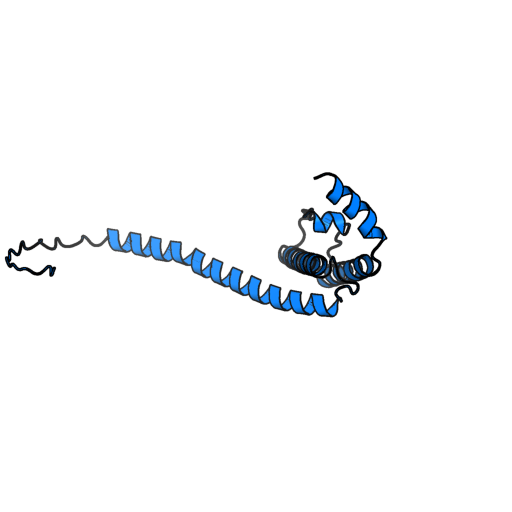00 45.47 129 VAL A CA 1
ATOM 1071 C C . VAL A 1 129 ? -16.156 45.682 37.436 1.00 45.47 129 VAL A C 1
ATOM 1073 O O . VAL A 1 129 ? -15.137 45.542 36.761 1.00 45.47 129 VAL A O 1
ATOM 1076 N N . ASN A 1 130 ? -16.992 46.713 37.302 1.00 44.41 130 ASN A N 1
ATOM 1077 C CA . ASN A 1 130 ? -16.689 47.929 36.561 1.00 44.41 130 ASN A CA 1
ATOM 1078 C C . ASN A 1 130 ? -15.307 48.435 36.989 1.00 44.41 130 ASN A C 1
ATOM 1080 O O . ASN A 1 130 ? -15.148 48.932 38.103 1.00 44.41 130 ASN A O 1
ATOM 1084 N N . ILE A 1 131 ? -14.314 48.320 36.109 1.00 51.97 131 ILE A N 1
ATOM 1085 C CA . ILE A 1 131 ? -13.064 49.063 36.242 1.00 51.97 131 ILE A CA 1
ATOM 1086 C C . ILE A 1 131 ? -13.354 50.452 35.661 1.00 51.97 131 ILE A C 1
ATOM 1088 O O . ILE A 1 131 ? -13.552 50.560 34.448 1.00 51.97 131 ILE A O 1
ATOM 1092 N N . PRO A 1 132 ? -13.428 51.521 36.474 1.00 46.97 132 PRO A N 1
ATOM 1093 C CA . PRO A 1 132 ? -13.632 52.855 35.938 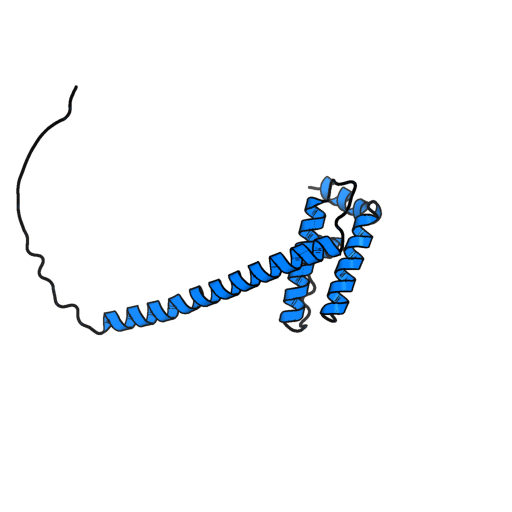1.00 46.97 132 PRO A CA 1
ATOM 1094 C C . PRO A 1 132 ? -12.401 53.248 35.114 1.00 46.97 132 PRO A C 1
ATOM 1096 O O . PRO A 1 132 ? -11.278 53.283 35.621 1.00 46.97 132 PRO A O 1
ATOM 1099 N N . MET A 1 133 ? -12.620 53.548 33.831 1.00 42.78 133 MET A N 1
ATOM 1100 C CA . MET A 1 133 ? -11.638 54.211 32.975 1.00 42.78 133 MET A CA 1
ATOM 1101 C C . MET A 1 133 ? -11.310 55.578 33.579 1.00 42.78 133 MET A C 1
ATOM 1103 O O . MET A 1 133 ? -12.026 56.559 33.388 1.00 42.78 133 MET A O 1
ATOM 1107 N N . GLY A 1 134 ? -10.208 55.631 34.323 1.00 48.47 134 GLY A N 1
ATOM 1108 C CA . GLY A 1 134 ? -9.553 56.868 34.710 1.00 48.47 134 GLY A CA 1
ATOM 1109 C C . GLY A 1 134 ? -8.968 57.539 33.474 1.00 48.47 134 GLY A C 1
ATOM 1110 O O . GLY A 1 134 ? -7.941 57.120 32.943 1.00 48.47 134 GLY A O 1
ATOM 1111 N N . SER A 1 135 ? -9.627 58.599 33.027 1.00 54.31 135 SER A N 1
ATOM 1112 C CA . SER A 1 135 ? -9.117 59.567 32.068 1.00 54.31 135 SER A CA 1
ATOM 1113 C C . SER A 1 135 ? -7.823 60.188 32.603 1.00 54.31 135 SER A C 1
ATOM 1115 O O . SER A 1 135 ? -7.833 61.004 33.525 1.00 54.31 135 SER A O 1
ATOM 1117 N N . ARG A 1 136 ? -6.680 59.812 32.015 1.00 51.16 136 ARG A N 1
ATOM 1118 C CA . ARG A 1 136 ? -5.398 60.490 32.239 1.00 51.16 136 ARG A CA 1
ATOM 1119 C C . ARG A 1 136 ? -4.929 61.189 30.972 1.00 51.16 136 ARG A C 1
ATOM 1121 O O . ARG A 1 136 ? -4.427 60.587 30.032 1.00 51.16 136 ARG A O 1
ATOM 1128 N N . SER A 1 137 ? -5.110 62.500 31.020 1.00 52.75 137 SER A N 1
ATOM 1129 C CA . SER A 1 137 ? -4.459 63.522 30.212 1.00 52.75 137 SER A CA 1
ATOM 1130 C C . SER A 1 137 ? -2.935 63.542 30.433 1.00 52.75 137 SER A C 1
ATOM 1132 O O . SER A 1 137 ? -2.490 63.518 31.583 1.00 52.75 137 SER A O 1
ATOM 1134 N N . ARG A 1 138 ? -2.151 63.625 29.345 1.00 52.38 138 ARG A N 1
ATOM 1135 C CA . ARG A 1 138 ? -0.826 64.292 29.214 1.00 52.38 138 ARG A CA 1
ATOM 1136 C C . ARG A 1 138 ? -0.362 64.147 27.750 1.00 52.38 138 ARG A C 1
ATOM 1138 O O . ARG A 1 138 ? -0.279 63.025 27.276 1.00 52.38 138 ARG A O 1
ATOM 1145 N N . LYS A 1 139 ? -0.320 65.198 26.916 1.00 48.53 139 LYS A N 1
ATOM 1146 C CA . LYS A 1 139 ? 0.680 66.291 26.765 1.00 48.53 139 LYS A CA 1
ATOM 1147 C C . LYS A 1 139 ? 2.118 65.832 26.433 1.00 48.53 139 LYS A C 1
ATOM 1149 O O . LYS A 1 139 ? 2.725 65.151 27.250 1.00 48.53 139 LYS A O 1
ATOM 1154 N N . GLY A 1 140 ? 2.641 66.359 25.312 1.00 46.91 140 GLY A N 1
ATOM 1155 C CA . GLY A 1 140 ? 4.052 66.397 24.858 1.00 46.91 140 GLY A CA 1
ATOM 1156 C C . GLY A 1 140 ? 4.207 65.817 23.438 1.00 46.91 140 GLY A C 1
ATOM 1157 O O . GLY A 1 140 ? 3.958 64.630 23.287 1.00 46.91 140 GLY A O 1
ATOM 1158 N N . GLN A 1 141 ? 4.362 66.588 22.339 1.00 46.75 141 GLN A N 1
ATOM 1159 C CA . GLN A 1 141 ? 5.601 67.238 21.815 1.00 46.75 141 GLN A CA 1
ATOM 1160 C C . GLN A 1 141 ? 6.808 66.268 21.827 1.00 46.75 141 GLN A C 1
ATOM 1162 O O . GLN A 1 141 ? 7.033 65.629 22.841 1.00 46.75 141 GLN A O 1
ATOM 1167 N N . GLU A 1 142 ? 7.626 66.073 20.784 1.00 45.75 142 GLU A N 1
ATOM 1168 C CA . GLU A 1 142 ? 8.099 66.992 19.742 1.00 45.75 142 GLU A CA 1
ATOM 1169 C C . GLU A 1 142 ? 8.867 66.221 18.629 1.00 45.75 142 GLU A C 1
ATOM 1171 O O . GLU A 1 142 ? 9.382 65.133 18.869 1.00 45.75 142 GLU A O 1
ATOM 1176 N N . THR A 1 143 ? 8.875 66.810 17.425 1.00 53.03 143 THR A N 1
ATOM 1177 C CA . THR A 1 143 ? 9.902 66.839 16.350 1.00 53.03 143 THR A CA 1
ATOM 1178 C C . THR A 1 143 ? 10.883 65.676 16.097 1.00 53.03 143 THR A C 1
ATOM 1180 O O . THR A 1 143 ? 11.676 65.294 16.950 1.00 53.03 143 THR A O 1
ATOM 1183 N N . SER A 1 144 ? 10.973 65.259 14.821 1.00 49.53 144 SER A N 1
ATOM 1184 C CA . SER A 1 144 ? 12.179 65.355 13.957 1.00 49.53 144 SER A CA 1
ATOM 1185 C C . SER A 1 144 ? 11.966 64.588 12.641 1.00 49.53 144 SER A C 1
ATOM 1187 O O . SER A 1 144 ? 11.746 63.381 12.662 1.00 49.53 144 SER A O 1
ATOM 1189 N N . ALA A 1 145 ? 12.067 65.268 11.497 1.00 55.31 145 ALA A N 1
ATOM 1190 C CA . ALA A 1 145 ? 12.255 64.634 10.193 1.00 55.31 145 ALA A CA 1
ATOM 1191 C C . ALA A 1 145 ? 13.324 65.423 9.435 1.00 55.31 145 ALA A C 1
ATOM 1193 O O . ALA A 1 145 ? 13.171 66.621 9.194 1.00 55.31 145 ALA A O 1
ATOM 1194 N N . SER A 1 146 ? 14.426 64.733 9.164 1.00 55.31 146 SER A N 1
ATOM 1195 C CA . SER A 1 146 ? 15.616 65.222 8.483 1.00 55.31 146 SER A CA 1
ATOM 1196 C C . SER A 1 146 ? 15.410 65.273 6.972 1.00 55.31 146 SER A C 1
ATOM 1198 O O . SER A 1 146 ? 14.716 64.425 6.407 1.00 55.31 146 SER A O 1
ATOM 1200 N N . THR A 1 147 ? 16.047 66.265 6.361 1.00 69.31 147 THR A N 1
ATOM 1201 C CA . THR A 1 147 ? 16.313 66.388 4.924 1.00 69.31 147 THR A CA 1
ATOM 1202 C C . THR A 1 147 ? 17.425 65.439 4.490 1.00 69.31 147 THR A C 1
ATOM 1204 O O . THR A 1 147 ? 18.330 65.190 5.322 1.00 69.31 147 THR A O 1
#